Protein AF-B9A9U6-F1 (afdb_monomer_lite)

Organism: NCBI:txid595547

pLDDT: mean 89.82, std 9.53, range [47.28, 96.81]

InterPro domains:
  IPR022547 ATPase, RavA, C-terminal [PF12592] (69-123)
  IPR046898 ATPase RavA, LARA domain [PF20265] (1-62)
  IPR046932 ATPase RavA, LARA domain superfamily [G3DSA:2.40.128.430] (1-63)

Foldseek 3Di:
DDAPDWAADPVQVVCCVVPNDWGWTDGNNDDDTDTWDWDQDPVRFIWTADPVRDTDTDDDPDPDPPQPPPVVVVVLVVVLVVLVVVVVVCVVPVPDPPDDVVVNVVVVVVSVVVNVVSVVVNVD

Radius of gyration: 21.98 Å; chains: 1; bounding box: 51×30×55 Å

Sequence (124 aa):
MEVIHIAFERSALELWLTKGGEIRGKLNGIGFAQTLNMEVDSAQHLIVRDVSLQGSRLALPGTSQESMPAEIKQELEALDNEWHQQHSAFSEQQKCLFIHSDWLGRIEASLQDVGAQIRQAQQC

Structure (mmCIF, N/CA/C/O backbone):
data_AF-B9A9U6-F1
#
_entry.id   AF-B9A9U6-F1
#
loop_
_atom_site.group_PDB
_atom_site.id
_atom_site.type_symbol
_atom_site.label_atom_id
_atom_site.label_alt_id
_atom_site.label_comp_id
_atom_site.label_asym_id
_atom_site.label_entity_id
_atom_site.label_seq_id
_atom_site.pdbx_PDB_ins_code
_atom_site.Cartn_x
_atom_site.Cartn_y
_atom_site.Cartn_z
_atom_site.occupancy
_atom_site.B_iso_or_equiv
_atom_site.auth_seq_id
_atom_site.auth_comp_id
_atom_site.auth_asym_id
_atom_site.auth_atom_id
_atom_site.pdbx_PDB_model_num
ATOM 1 N N . MET A 1 1 ? 10.047 13.757 -3.797 1.00 82.50 1 MET A N 1
ATOM 2 C CA . MET A 1 1 ? 9.410 12.818 -2.853 1.00 82.50 1 MET A CA 1
ATOM 3 C C . MET A 1 1 ? 10.268 11.577 -2.826 1.00 82.50 1 MET A C 1
ATOM 5 O O . MET A 1 1 ? 10.586 11.080 -3.898 1.00 82.50 1 MET A O 1
ATOM 9 N N . GLU A 1 2 ? 10.677 11.134 -1.645 1.00 91.19 2 GLU A N 1
ATOM 10 C CA . GLU A 1 2 ? 11.407 9.877 -1.493 1.00 91.19 2 GLU A CA 1
ATOM 11 C C . GLU A 1 2 ? 10.433 8.696 -1.598 1.00 91.19 2 GLU A C 1
ATOM 13 O O . GLU A 1 2 ? 9.305 8.758 -1.094 1.00 91.19 2 GLU A O 1
ATOM 18 N N . VAL A 1 3 ? 10.836 7.651 -2.320 1.00 93.06 3 VAL A N 1
ATOM 19 C CA . VAL A 1 3 ? 10.006 6.472 -2.589 1.00 93.06 3 VAL A CA 1
ATOM 20 C C . VAL A 1 3 ? 10.742 5.245 -2.083 1.00 93.06 3 VAL A C 1
ATOM 22 O O . VAL A 1 3 ? 11.816 4.928 -2.584 1.00 93.06 3 VAL A O 1
ATOM 25 N N . ILE A 1 4 ? 10.149 4.557 -1.110 1.00 94.00 4 ILE A N 1
ATOM 26 C CA . ILE A 1 4 ? 10.742 3.374 -0.466 1.00 94.00 4 ILE A CA 1
ATOM 27 C C . ILE A 1 4 ? 10.199 2.062 -1.040 1.00 94.00 4 ILE A C 1
ATOM 29 O O . ILE A 1 4 ? 10.856 1.030 -0.964 1.00 94.00 4 ILE A O 1
ATOM 33 N N . HIS A 1 5 ? 9.005 2.091 -1.636 1.00 94.12 5 HIS A N 1
ATOM 34 C CA . HIS A 1 5 ? 8.439 0.953 -2.352 1.00 94.12 5 HIS A CA 1
ATOM 35 C C . HIS A 1 5 ? 7.510 1.426 -3.472 1.00 94.12 5 HIS A C 1
ATOM 37 O O . HIS A 1 5 ? 6.982 2.540 -3.449 1.00 94.12 5 HIS A O 1
ATOM 43 N N . ILE A 1 6 ? 7.293 0.565 -4.463 1.00 95.56 6 ILE A N 1
ATOM 44 C CA . ILE A 1 6 ? 6.398 0.829 -5.590 1.00 95.56 6 ILE A CA 1
ATOM 45 C C . ILE A 1 6 ? 5.434 -0.345 -5.707 1.00 95.56 6 ILE A C 1
ATOM 47 O O . ILE A 1 6 ? 5.860 -1.496 -5.779 1.00 95.56 6 ILE A O 1
ATOM 51 N N . ALA A 1 7 ? 4.137 -0.051 -5.737 1.00 95.50 7 ALA A N 1
ATOM 52 C CA . ALA A 1 7 ? 3.110 -1.059 -5.950 1.00 95.50 7 ALA A CA 1
ATOM 53 C C . ALA A 1 7 ? 2.737 -1.130 -7.435 1.00 95.50 7 ALA A C 1
ATOM 55 O O . ALA A 1 7 ? 2.372 -0.120 -8.048 1.00 95.50 7 ALA A O 1
ATOM 56 N N . PHE A 1 8 ? 2.799 -2.336 -7.992 1.00 95.19 8 PHE A N 1
ATOM 57 C CA . PHE A 1 8 ? 2.446 -2.626 -9.378 1.00 95.19 8 PHE A CA 1
ATOM 58 C C . PHE A 1 8 ? 1.169 -3.453 -9.450 1.00 95.19 8 PHE A C 1
ATOM 60 O O . PHE A 1 8 ? 0.949 -4.356 -8.643 1.00 95.19 8 PHE A O 1
ATOM 67 N N . GLU A 1 9 ? 0.348 -3.180 -10.460 1.00 94.88 9 GLU A N 1
ATOM 68 C CA . GLU A 1 9 ? -0.698 -4.116 -10.850 1.00 94.88 9 GLU A CA 1
ATOM 69 C C . GLU A 1 9 ? -0.052 -5.291 -11.592 1.00 94.88 9 GLU A C 1
ATOM 71 O O . GLU A 1 9 ? 0.679 -5.098 -12.568 1.00 94.88 9 GLU A O 1
ATOM 76 N N . ARG A 1 10 ? -0.316 -6.517 -11.131 1.00 94.62 10 ARG A N 1
ATOM 77 C CA . ARG A 1 10 ? 0.305 -7.729 -11.681 1.00 94.62 10 ARG A CA 1
ATOM 78 C C . ARG A 1 10 ? 0.063 -7.888 -13.186 1.00 94.62 10 ARG A C 1
ATOM 80 O O . ARG A 1 10 ? 1.002 -8.172 -13.919 1.00 94.62 10 ARG A O 1
ATOM 87 N N . SER A 1 11 ? -1.169 -7.663 -13.639 1.00 95.19 11 SER A N 1
ATOM 88 C CA . SER A 1 11 ? -1.571 -7.746 -15.052 1.00 95.19 11 SER A CA 1
ATOM 89 C C . SER A 1 11 ? -0.776 -6.772 -15.939 1.00 95.19 11 SER A C 1
ATOM 91 O O . SER A 1 11 ? -0.315 -7.141 -17.018 1.00 95.19 11 SER A O 1
ATOM 93 N N . ALA A 1 12 ? -0.569 -5.539 -15.466 1.00 94.69 12 ALA A N 1
ATOM 94 C CA . ALA A 1 12 ? 0.187 -4.511 -16.168 1.00 94.69 12 ALA A CA 1
ATOM 95 C C . ALA A 1 12 ? 1.683 -4.853 -16.232 1.00 94.69 12 ALA A C 1
ATOM 97 O O . ALA A 1 12 ? 2.305 -4.678 -17.279 1.00 94.69 12 ALA A O 1
ATOM 98 N N . LEU A 1 13 ? 2.249 -5.384 -15.141 1.00 95.94 13 LEU A N 1
ATOM 99 C CA . LEU A 1 13 ? 3.643 -5.829 -15.106 1.00 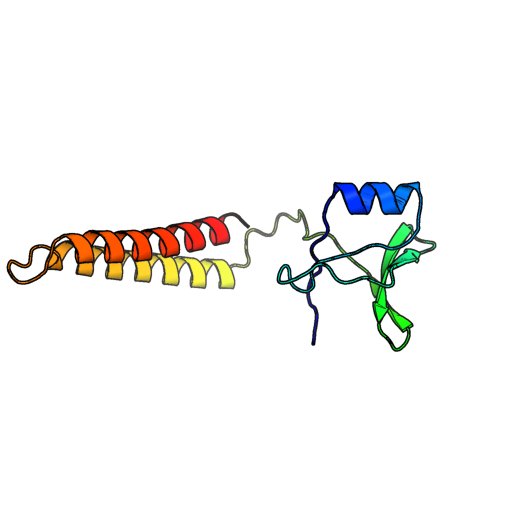95.94 13 LEU A CA 1
ATOM 100 C C . LEU A 1 13 ? 3.883 -7.016 -16.052 1.00 95.94 13 LEU A C 1
ATOM 102 O O . LEU A 1 13 ? 4.860 -7.013 -16.795 1.00 95.94 13 LEU A O 1
ATOM 106 N N . GLU A 1 14 ? 2.984 -8.002 -16.077 1.00 96.00 14 GLU A N 1
ATOM 107 C CA . GLU A 1 14 ? 3.055 -9.146 -17.002 1.00 96.00 14 GLU A CA 1
ATOM 108 C C . GLU A 1 14 ? 2.988 -8.697 -18.472 1.00 96.00 14 GLU A C 1
ATOM 110 O O . GLU A 1 14 ? 3.767 -9.154 -19.316 1.00 96.00 14 GLU A O 1
ATOM 115 N N . LEU A 1 15 ? 2.092 -7.759 -18.790 1.00 95.81 15 LEU A N 1
ATOM 116 C CA . LEU A 1 15 ? 1.983 -7.199 -20.135 1.00 95.81 15 LEU A CA 1
ATOM 117 C C . LEU A 1 15 ? 3.252 -6.438 -20.541 1.00 95.81 15 LEU A C 1
ATOM 119 O O . LEU A 1 15 ? 3.729 -6.594 -21.664 1.00 95.81 15 LEU A O 1
ATOM 123 N N . TRP A 1 16 ? 3.811 -5.644 -19.629 1.00 96.81 16 TRP A N 1
ATOM 124 C CA . TRP A 1 16 ? 5.036 -4.891 -19.877 1.00 96.81 16 TRP A CA 1
ATOM 125 C C . TRP A 1 16 ? 6.249 -5.809 -20.068 1.00 96.81 16 TRP A C 1
ATOM 127 O O . TRP A 1 16 ? 7.019 -5.615 -21.003 1.00 96.81 16 TRP A O 1
ATOM 137 N N . LEU A 1 17 ? 6.382 -6.869 -19.265 1.00 95.38 17 LEU A N 1
ATOM 138 C CA . LEU A 1 17 ? 7.455 -7.857 -19.420 1.00 95.38 17 LEU A CA 1
ATOM 139 C C . LEU A 1 17 ? 7.391 -8.607 -20.760 1.00 95.38 17 LEU A C 1
ATOM 141 O O . LEU A 1 17 ? 8.422 -9.019 -21.283 1.00 95.38 17 LEU A O 1
ATOM 145 N N . THR A 1 18 ? 6.191 -8.798 -21.315 1.00 95.25 18 THR A N 1
ATOM 146 C CA . THR A 1 18 ? 5.994 -9.556 -22.562 1.00 95.25 18 THR A CA 1
ATOM 147 C C . THR A 1 18 ? 6.043 -8.693 -23.819 1.00 95.25 18 THR A C 1
ATOM 149 O O . THR A 1 18 ? 6.559 -9.143 -24.841 1.00 95.25 18 THR A O 1
ATOM 152 N N . LYS A 1 19 ? 5.493 -7.475 -23.775 1.00 95.06 19 LYS A N 1
ATOM 153 C CA . LYS A 1 19 ? 5.354 -6.595 -24.949 1.00 95.06 19 LYS A CA 1
ATOM 154 C C . LYS A 1 19 ? 6.210 -5.329 -24.890 1.00 95.06 19 LYS A C 1
ATOM 156 O O . LYS A 1 19 ? 6.327 -4.648 -25.906 1.00 95.06 19 LYS A O 1
ATOM 161 N N . GLY A 1 20 ? 6.801 -5.010 -23.741 1.00 92.31 20 GLY A N 1
ATOM 162 C CA . GLY A 1 20 ? 7.484 -3.741 -23.500 1.00 92.31 20 GLY A CA 1
ATOM 163 C C . GLY A 1 20 ? 6.520 -2.551 -23.436 1.00 92.31 20 GLY A C 1
ATOM 164 O O . GLY A 1 20 ? 5.326 -2.704 -23.172 1.00 92.31 20 GLY A O 1
ATOM 165 N N . GLY A 1 21 ? 7.048 -1.352 -23.695 1.00 93.06 21 GLY A N 1
ATOM 166 C CA . GLY A 1 21 ? 6.298 -0.094 -23.664 1.00 93.06 21 GLY A CA 1
ATOM 167 C C . GLY A 1 21 ? 6.415 0.641 -22.327 1.00 93.06 21 GLY A C 1
ATOM 168 O O . GLY A 1 21 ? 7.424 0.529 -21.631 1.00 93.06 21 GLY A O 1
ATOM 169 N N . GLU A 1 22 ? 5.385 1.411 -21.980 1.00 94.12 22 GLU A N 1
ATOM 170 C CA . GLU A 1 22 ? 5.331 2.166 -20.726 1.00 94.12 22 GLU A CA 1
ATOM 171 C C . GLU A 1 22 ? 4.719 1.332 -19.598 1.00 94.12 22 GLU A C 1
ATOM 173 O O . GLU A 1 22 ? 3.686 0.685 -19.774 1.00 94.12 22 GLU A O 1
ATOM 178 N N . ILE A 1 23 ? 5.325 1.404 -18.413 1.00 96.19 23 ILE A N 1
ATOM 179 C CA . ILE A 1 23 ? 4.782 0.825 -17.184 1.00 96.19 23 ILE A CA 1
ATOM 180 C C . ILE A 1 23 ? 4.409 1.929 -16.203 1.00 96.19 23 ILE A C 1
ATOM 182 O O . ILE A 1 23 ? 5.070 2.967 -16.112 1.00 96.19 23 ILE A O 1
ATOM 186 N N . ARG A 1 24 ? 3.329 1.696 -15.456 1.00 96.25 24 ARG A N 1
ATOM 187 C CA . ARG A 1 24 ? 2.857 2.603 -14.413 1.00 96.25 24 ARG A CA 1
ATOM 188 C C . ARG A 1 24 ? 2.823 1.888 -13.071 1.00 96.25 24 ARG A C 1
ATOM 190 O O . ARG A 1 24 ? 2.427 0.728 -12.998 1.00 96.25 24 ARG A O 1
ATOM 197 N N . GLY A 1 25 ? 3.199 2.597 -12.015 1.00 95.38 25 GLY A N 1
ATOM 198 C CA . GLY A 1 25 ? 3.183 2.088 -10.645 1.00 95.38 25 GLY A CA 1
ATOM 199 C C . GLY A 1 25 ? 2.760 3.161 -9.649 1.00 95.38 25 GLY A C 1
ATOM 200 O O . GLY A 1 25 ? 2.893 4.360 -9.908 1.00 95.38 25 GLY A O 1
ATOM 201 N N . LYS A 1 26 ? 2.213 2.737 -8.509 1.00 96.38 26 LYS A N 1
ATOM 202 C CA . LYS A 1 26 ? 1.878 3.640 -7.401 1.00 96.38 26 LYS A CA 1
ATOM 203 C C . LYS A 1 26 ? 3.098 3.808 -6.507 1.00 96.38 26 LYS A C 1
ATOM 205 O O . LYS A 1 26 ? 3.613 2.829 -5.966 1.00 96.38 26 LYS A O 1
ATOM 210 N N . LEU A 1 27 ? 3.546 5.047 -6.345 1.00 94.69 27 LEU A N 1
ATOM 211 C CA . LEU A 1 27 ? 4.667 5.378 -5.470 1.00 94.69 27 LEU A CA 1
ATOM 212 C C . LEU A 1 27 ? 4.219 5.266 -4.006 1.00 94.69 27 LEU A C 1
ATOM 214 O O . LEU A 1 27 ? 3.185 5.823 -3.641 1.00 94.69 27 LEU A O 1
ATOM 218 N N . ASN A 1 28 ? 4.974 4.539 -3.179 1.00 93.06 28 ASN A N 1
ATOM 219 C CA . ASN A 1 28 ? 4.633 4.236 -1.782 1.00 93.06 28 ASN A CA 1
ATOM 220 C C . ASN A 1 28 ? 3.221 3.632 -1.605 1.00 93.06 28 ASN A C 1
ATOM 222 O O . ASN A 1 28 ? 2.563 3.864 -0.595 1.00 93.06 28 ASN A O 1
ATOM 226 N N . GLY A 1 29 ? 2.719 2.917 -2.620 1.00 89.88 29 GLY A N 1
ATOM 227 C CA . GLY A 1 29 ? 1.418 2.238 -2.576 1.00 89.88 29 GLY A CA 1
ATOM 228 C C . GLY A 1 29 ? 0.188 3.151 -2.661 1.00 89.88 29 GLY A C 1
ATOM 229 O O . GLY A 1 29 ? -0.934 2.651 -2.755 1.00 89.88 29 GLY A O 1
ATOM 230 N N . ILE A 1 30 ? 0.369 4.474 -2.699 1.00 88.69 30 ILE A N 1
ATOM 231 C CA . ILE A 1 30 ? -0.712 5.465 -2.619 1.00 88.69 30 ILE A CA 1
ATOM 232 C C . ILE A 1 30 ? -0.833 6.314 -3.893 1.00 88.69 30 ILE A C 1
ATOM 234 O O . ILE A 1 30 ? 0.075 6.387 -4.721 1.00 88.69 30 ILE A O 1
ATOM 238 N N . GLY A 1 31 ? -1.983 6.975 -4.053 1.00 91.50 31 GLY A N 1
ATOM 239 C CA . GLY A 1 31 ? -2.244 7.904 -5.156 1.00 91.50 31 GLY A CA 1
ATOM 240 C C . GLY A 1 31 ? -2.445 7.246 -6.529 1.00 91.50 31 GLY A C 1
ATOM 241 O O . GLY A 1 31 ? -2.771 6.060 -6.649 1.00 91.50 31 GLY A O 1
ATOM 242 N N . PHE A 1 32 ? -2.297 8.059 -7.581 1.00 93.06 32 PHE A N 1
ATOM 243 C CA . PHE A 1 32 ? -2.423 7.622 -8.973 1.00 93.06 32 PHE A CA 1
ATOM 244 C C . PHE A 1 32 ? -1.158 6.911 -9.459 1.00 93.06 32 PHE A C 1
ATOM 246 O O . PHE A 1 32 ? -0.044 7.275 -9.086 1.00 93.06 32 PHE A O 1
ATOM 253 N N . ALA A 1 33 ? -1.335 5.928 -10.346 1.00 94.50 33 ALA A N 1
ATOM 254 C CA . ALA A 1 33 ? -0.218 5.237 -10.975 1.00 94.50 33 ALA A CA 1
ATOM 255 C C . ALA A 1 33 ? 0.540 6.189 -11.920 1.00 94.50 33 ALA A C 1
ATOM 257 O O . ALA A 1 33 ? -0.014 6.698 -12.905 1.00 94.50 33 ALA A O 1
ATOM 258 N N . GLN A 1 34 ? 1.811 6.422 -11.615 1.00 94.19 34 GLN A N 1
ATOM 259 C CA . GLN A 1 34 ? 2.703 7.290 -12.380 1.00 94.19 34 GLN A CA 1
ATOM 260 C C . GLN A 1 34 ? 3.524 6.453 -13.354 1.00 94.19 34 GLN A C 1
ATOM 262 O O . GLN A 1 34 ? 3.815 5.295 -13.063 1.00 94.19 34 GLN A O 1
ATOM 267 N N . THR A 1 35 ? 3.867 7.019 -14.510 1.00 95.88 35 THR A N 1
ATOM 268 C CA . THR A 1 35 ? 4.760 6.367 -15.475 1.00 95.88 35 THR A CA 1
ATOM 269 C C . THR A 1 35 ? 6.162 6.270 -14.885 1.00 95.88 35 THR A C 1
ATOM 271 O O . THR A 1 35 ? 6.666 7.244 -14.326 1.00 95.88 35 THR A O 1
ATOM 274 N N . LEU A 1 36 ? 6.779 5.095 -14.993 1.00 95.50 36 LEU A N 1
ATOM 275 C CA . LEU A 1 36 ? 8.091 4.810 -14.422 1.00 95.50 36 LEU A CA 1
ATOM 276 C C . LEU A 1 36 ? 9.088 4.495 -15.530 1.00 95.50 36 LEU A C 1
ATOM 278 O O . LEU A 1 36 ? 8.777 3.763 -16.469 1.00 95.50 36 LEU A O 1
ATOM 282 N N . ASN A 1 37 ? 10.301 5.025 -15.392 1.00 95.81 37 ASN A N 1
ATOM 283 C CA . ASN A 1 37 ? 11.416 4.629 -16.235 1.00 95.81 37 ASN A CA 1
ATOM 284 C C . ASN A 1 37 ? 11.981 3.314 -15.692 1.00 95.81 37 ASN A C 1
ATOM 286 O O . ASN A 1 37 ? 12.650 3.309 -14.657 1.00 95.81 37 ASN A O 1
ATOM 290 N N . MET A 1 38 ? 11.638 2.211 -16.354 1.00 95.38 38 MET A N 1
ATOM 291 C CA . MET A 1 38 ? 12.006 0.863 -15.940 1.00 95.38 38 MET A CA 1
ATOM 292 C C . MET A 1 38 ? 12.666 0.088 -17.065 1.00 95.38 38 MET A C 1
ATOM 294 O O . MET A 1 38 ? 12.295 0.221 -18.229 1.00 95.38 38 MET A O 1
ATOM 298 N N . GLU A 1 39 ? 13.598 -0.777 -16.689 1.00 94.75 39 GLU A N 1
ATOM 299 C CA . GLU A 1 39 ? 14.260 -1.705 -17.598 1.00 94.75 39 GLU A CA 1
ATOM 300 C C . GLU A 1 39 ? 14.587 -3.027 -16.900 1.00 94.75 39 GLU A C 1
ATOM 302 O O . GLU A 1 39 ? 14.598 -3.119 -15.669 1.00 94.75 39 GLU A O 1
ATOM 307 N N . VAL A 1 40 ? 14.847 -4.053 -17.710 1.00 95.00 40 VAL A N 1
ATOM 308 C CA . VAL A 1 40 ? 15.387 -5.335 -17.256 1.00 95.00 40 VAL A CA 1
ATOM 309 C C . VAL A 1 40 ? 16.891 -5.316 -17.519 1.00 95.00 40 VAL A C 1
ATOM 311 O O . VAL A 1 40 ? 17.306 -5.159 -18.668 1.00 95.00 40 VAL A O 1
ATOM 314 N N . ASP A 1 41 ? 17.707 -5.441 -16.471 1.00 94.31 41 ASP A N 1
ATOM 315 C CA . ASP A 1 41 ? 19.165 -5.474 -16.613 1.00 94.31 41 ASP A CA 1
ATOM 316 C C . ASP A 1 41 ? 19.664 -6.805 -17.215 1.00 94.31 41 ASP A C 1
ATOM 318 O O . ASP A 1 41 ? 18.923 -7.780 -17.376 1.00 94.31 41 ASP A O 1
ATOM 322 N N . SER A 1 42 ? 20.958 -6.869 -17.543 1.00 93.94 42 SER A N 1
ATOM 323 C CA . SER A 1 42 ? 21.593 -8.079 -18.088 1.00 93.94 42 SER A CA 1
ATOM 324 C C . SER A 1 42 ? 21.601 -9.269 -17.122 1.00 93.94 42 SER A C 1
ATOM 326 O O . SER A 1 42 ? 21.806 -10.402 -17.554 1.00 93.94 42 SER A O 1
ATOM 328 N N . ALA A 1 43 ? 21.366 -9.027 -15.833 1.00 94.94 43 ALA A N 1
ATOM 329 C CA . ALA A 1 43 ? 21.268 -10.036 -14.791 1.00 94.94 43 ALA A CA 1
ATOM 330 C C . ALA A 1 43 ? 19.805 -10.393 -14.447 1.00 94.94 43 ALA A C 1
ATOM 332 O O . ALA A 1 43 ? 19.565 -11.080 -13.459 1.00 94.94 43 ALA A O 1
ATOM 333 N N . GLN A 1 44 ? 18.844 -9.987 -15.289 1.00 93.81 44 GLN A N 1
ATOM 334 C CA . GLN A 1 44 ? 17.407 -10.257 -15.155 1.00 93.81 44 GLN A CA 1
ATOM 335 C C . GLN A 1 44 ? 16.740 -9.607 -13.931 1.00 93.81 44 GLN A C 1
ATOM 337 O O . GLN A 1 44 ? 15.771 -10.135 -13.383 1.00 93.81 44 GLN A O 1
ATOM 342 N N . HIS A 1 45 ? 17.216 -8.438 -13.511 1.00 94.94 45 HIS A N 1
ATOM 343 C CA . HIS A 1 45 ? 16.591 -7.636 -12.463 1.00 94.94 45 HIS A CA 1
ATOM 344 C C . HIS A 1 45 ? 15.824 -6.449 -13.033 1.00 94.94 45 HIS A C 1
ATOM 346 O O . HIS A 1 45 ? 16.200 -5.870 -14.049 1.00 94.94 45 HIS A O 1
ATOM 352 N N . LEU A 1 46 ? 14.773 -6.045 -12.322 1.00 95.94 46 LEU A N 1
ATOM 353 C CA . LEU A 1 46 ? 14.052 -4.812 -12.611 1.00 95.94 46 LEU A CA 1
ATOM 354 C C . LEU A 1 46 ? 14.794 -3.624 -12.000 1.00 95.94 46 LEU A C 1
ATOM 356 O O . LEU A 1 46 ? 15.016 -3.592 -10.787 1.00 95.94 46 LEU A O 1
ATOM 360 N N . ILE A 1 47 ? 15.139 -2.644 -12.832 1.00 96.75 47 ILE A N 1
ATOM 361 C CA . ILE A 1 47 ? 15.776 -1.391 -12.421 1.00 96.75 47 ILE A CA 1
ATOM 362 C C . ILE A 1 47 ? 14.813 -0.236 -12.686 1.00 96.75 47 ILE A C 1
ATOM 364 O O . ILE A 1 47 ? 14.272 -0.123 -13.782 1.00 96.75 47 ILE A O 1
ATOM 368 N N . VAL A 1 48 ? 14.618 0.633 -11.694 1.00 96.19 48 VAL A N 1
ATOM 369 C CA . VAL A 1 48 ? 13.903 1.911 -11.840 1.00 96.19 48 VAL A CA 1
ATOM 370 C C . VAL A 1 48 ? 14.925 3.037 -11.904 1.00 96.19 48 VAL A C 1
ATOM 372 O O . VAL A 1 48 ? 15.858 3.056 -11.102 1.00 96.19 48 VAL A O 1
ATOM 375 N N . ARG A 1 49 ? 14.751 3.982 -12.829 1.00 95.88 49 ARG A N 1
ATOM 376 C CA . ARG A 1 49 ? 15.624 5.153 -12.982 1.00 95.88 49 ARG A CA 1
ATOM 377 C C . ARG A 1 49 ? 14.906 6.446 -12.620 1.00 95.88 49 ARG A C 1
ATOM 379 O O . ARG A 1 49 ? 13.750 6.648 -12.989 1.00 95.88 49 ARG A O 1
ATOM 386 N N . ASP A 1 50 ? 15.610 7.331 -11.925 1.00 94.19 50 ASP A N 1
ATOM 387 C CA . ASP A 1 50 ? 15.132 8.682 -11.637 1.00 94.19 50 ASP A CA 1
ATOM 388 C C . ASP A 1 50 ? 15.427 9.669 -12.789 1.00 94.19 50 ASP A C 1
ATOM 390 O O . ASP A 1 50 ? 15.934 9.301 -13.853 1.00 94.19 50 ASP A O 1
ATOM 394 N N . VAL A 1 51 ? 15.117 10.952 -12.573 1.00 93.75 51 VAL A N 1
ATOM 395 C CA . VAL A 1 51 ? 15.380 12.037 -13.540 1.00 93.75 51 VAL A CA 1
ATOM 396 C C . VAL A 1 51 ? 16.871 12.261 -13.824 1.00 93.75 51 VAL A C 1
ATOM 398 O O . VAL A 1 51 ? 17.213 12.852 -14.845 1.00 93.75 51 VAL A O 1
ATOM 401 N N . SER A 1 52 ? 17.751 11.774 -12.948 1.00 94.88 52 SER A N 1
ATOM 402 C CA . SER A 1 52 ? 19.210 11.821 -13.084 1.00 94.88 52 SER A CA 1
ATOM 403 C C . SER A 1 52 ? 19.778 10.518 -13.663 1.00 94.88 52 SER A C 1
ATOM 405 O O . SER A 1 52 ? 20.996 10.336 -13.686 1.00 94.88 52 SER A O 1
ATOM 407 N N . LEU A 1 53 ? 18.908 9.605 -14.117 1.00 92.81 53 LEU A N 1
ATOM 408 C CA . LEU A 1 53 ? 19.226 8.261 -14.604 1.00 92.81 53 LEU A CA 1
ATOM 409 C C . LEU A 1 53 ? 19.885 7.342 -13.561 1.00 92.81 53 LEU A C 1
ATOM 411 O O . LEU A 1 53 ? 20.446 6.308 -13.936 1.00 92.81 53 LEU A O 1
ATOM 415 N N . GLN A 1 54 ? 19.791 7.664 -12.269 1.00 94.19 54 GLN A N 1
ATOM 416 C CA . GLN A 1 54 ? 20.274 6.798 -11.195 1.00 94.19 54 GLN A CA 1
ATOM 417 C C . GLN A 1 54 ? 19.376 5.567 -11.093 1.00 94.19 54 GLN A C 1
ATOM 419 O O . GLN A 1 54 ? 18.170 5.684 -10.883 1.00 94.19 54 GLN A O 1
ATOM 424 N N . GLY A 1 55 ? 19.966 4.387 -11.291 1.00 94.12 55 GLY A N 1
ATOM 425 C CA . GLY A 1 55 ? 19.256 3.111 -11.275 1.00 94.12 55 GLY A CA 1
ATOM 426 C C . GLY A 1 55 ? 19.165 2.518 -9.873 1.00 94.12 55 GLY A C 1
ATOM 427 O O . GLY A 1 55 ? 20.179 2.364 -9.199 1.00 94.12 55 GLY A O 1
ATOM 428 N N . SER A 1 56 ? 17.961 2.132 -9.466 1.00 95.62 56 SER A N 1
ATOM 429 C CA . SER A 1 56 ? 17.692 1.381 -8.238 1.00 95.62 56 SER A CA 1
ATOM 430 C C . SER A 1 56 ? 17.097 0.019 -8.572 1.00 95.62 56 SER A C 1
ATOM 432 O O . SER A 1 56 ? 16.130 -0.074 -9.329 1.00 95.62 56 SER A O 1
ATOM 434 N N . ARG A 1 57 ? 17.668 -1.046 -8.004 1.00 95.69 57 ARG A N 1
ATOM 435 C CA . ARG A 1 57 ? 17.195 -2.418 -8.208 1.00 95.69 57 ARG A CA 1
ATOM 436 C C . ARG A 1 57 ? 15.980 -2.708 -7.334 1.00 95.69 57 ARG A C 1
ATOM 438 O O . ARG A 1 57 ? 16.023 -2.493 -6.127 1.00 95.69 57 ARG A O 1
ATOM 445 N N . LEU A 1 58 ? 14.928 -3.254 -7.938 1.00 95.19 58 LEU A N 1
ATOM 446 C CA . LEU A 1 58 ? 13.752 -3.718 -7.212 1.00 95.19 58 LEU A CA 1
ATOM 447 C C . LEU A 1 58 ? 13.985 -5.105 -6.610 1.00 95.19 58 LEU A C 1
ATOM 449 O O . LEU A 1 58 ? 14.611 -5.981 -7.213 1.00 95.19 58 LEU A O 1
ATOM 453 N N . ALA A 1 59 ? 13.415 -5.304 -5.429 1.00 92.19 59 ALA A N 1
ATOM 454 C CA . ALA A 1 59 ? 13.295 -6.591 -4.770 1.00 92.19 59 ALA A CA 1
ATOM 455 C C . ALA A 1 59 ? 11.828 -6.813 -4.395 1.00 92.19 59 ALA A C 1
ATOM 457 O O . ALA A 1 59 ? 11.091 -5.858 -4.137 1.00 92.19 59 ALA A O 1
ATOM 458 N N . LEU A 1 60 ? 11.402 -8.074 -4.374 1.00 89.69 60 LEU A N 1
ATOM 459 C CA . LEU A 1 60 ? 10.141 -8.425 -3.735 1.00 89.69 60 LEU A CA 1
ATOM 460 C C . LEU A 1 60 ? 10.312 -8.301 -2.216 1.00 89.69 60 LEU A C 1
ATOM 462 O O . LEU A 1 60 ? 11.420 -8.549 -1.725 1.00 89.69 60 LEU A O 1
ATOM 466 N N . PRO A 1 61 ? 9.250 -7.948 -1.469 1.00 83.00 61 PRO A N 1
ATOM 467 C CA . PRO A 1 61 ? 9.271 -8.125 -0.023 1.00 83.00 61 PRO A CA 1
ATOM 468 C C . PRO A 1 61 ? 9.655 -9.583 0.256 1.00 83.00 61 PRO A C 1
ATOM 470 O O . PRO A 1 61 ? 9.104 -10.504 -0.353 1.00 83.00 61 PRO A O 1
ATOM 473 N N . GLY A 1 62 ? 10.696 -9.781 1.064 1.00 73.44 62 GLY A N 1
ATOM 474 C CA . GLY A 1 62 ? 11.291 -11.099 1.242 1.00 73.44 62 GLY A CA 1
ATOM 475 C C . GLY A 1 62 ? 10.272 -12.094 1.794 1.00 73.44 62 GLY A C 1
ATOM 476 O O . GLY A 1 62 ? 9.610 -11.818 2.783 1.00 73.44 62 GLY A O 1
ATOM 477 N N . THR A 1 63 ? 10.203 -13.288 1.207 1.00 55.91 63 THR A N 1
ATOM 478 C CA . THR A 1 63 ? 9.557 -14.475 1.804 1.00 55.91 63 THR A CA 1
ATOM 479 C C . THR A 1 63 ? 10.403 -15.102 2.924 1.00 55.91 63 THR A C 1
ATOM 481 O O . THR A 1 63 ? 10.217 -16.266 3.274 1.00 55.91 63 THR A O 1
ATOM 484 N N . SER A 1 64 ? 11.399 -14.381 3.439 1.00 47.28 64 SER A N 1
ATOM 485 C CA . SER A 1 64 ? 12.348 -14.898 4.419 1.00 47.28 64 SER A CA 1
ATOM 486 C C . SER A 1 64 ? 11.656 -15.075 5.767 1.00 47.28 64 SER A C 1
ATOM 488 O O . SER A 1 64 ? 10.983 -14.173 6.244 1.00 47.28 64 SER A O 1
ATOM 490 N N . GLN A 1 65 ? 11.863 -16.242 6.374 1.00 47.78 65 GLN A N 1
ATOM 491 C CA . GLN A 1 65 ? 11.379 -16.710 7.680 1.00 47.78 65 GLN A CA 1
ATOM 492 C C . GLN A 1 65 ? 11.816 -15.857 8.892 1.00 47.78 65 GLN A C 1
ATOM 494 O O . GLN A 1 65 ? 11.893 -16.371 10.007 1.00 47.78 65 GLN A O 1
ATOM 499 N N . GLU A 1 66 ? 12.118 -14.574 8.717 1.00 51.09 66 GLU A N 1
ATOM 500 C CA . GLU A 1 66 ? 12.136 -13.639 9.830 1.00 51.09 66 GLU A CA 1
ATOM 501 C C . GLU A 1 66 ? 10.684 -13.254 10.081 1.00 51.09 66 GLU A C 1
ATOM 503 O O . GLU A 1 66 ? 10.110 -12.401 9.410 1.00 51.09 66 GLU A O 1
ATOM 508 N N . SER A 1 67 ? 10.069 -13.952 11.038 1.00 59.59 67 SER A N 1
ATOM 509 C CA . SER A 1 67 ? 8.884 -13.451 11.727 1.00 59.59 67 SER A CA 1
ATOM 510 C C . SER A 1 67 ? 9.038 -11.945 11.941 1.00 59.59 67 SER A C 1
ATOM 512 O O . SER A 1 67 ? 10.119 -11.549 12.385 1.00 59.59 67 SER A O 1
ATOM 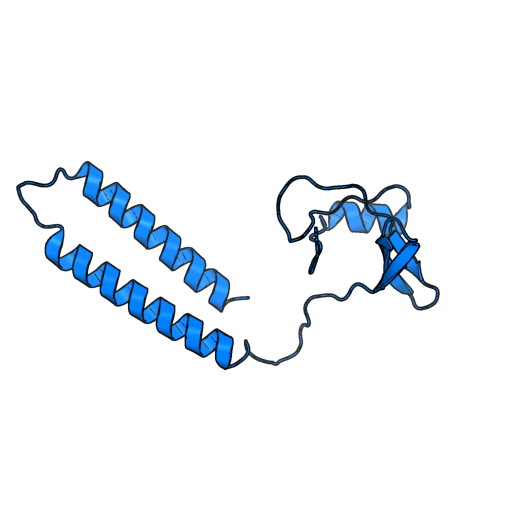514 N N . MET A 1 68 ? 7.995 -11.161 11.626 1.00 71.44 68 MET A N 1
ATOM 515 C CA . MET A 1 68 ? 7.892 -9.713 11.868 1.00 71.44 68 MET A CA 1
ATOM 516 C C . MET A 1 68 ? 8.876 -9.250 12.958 1.00 71.44 68 MET A C 1
ATOM 518 O O . MET A 1 68 ? 8.811 -9.807 14.064 1.00 71.44 68 MET A O 1
ATOM 522 N N . PRO A 1 69 ? 9.792 -8.297 12.669 1.00 84.38 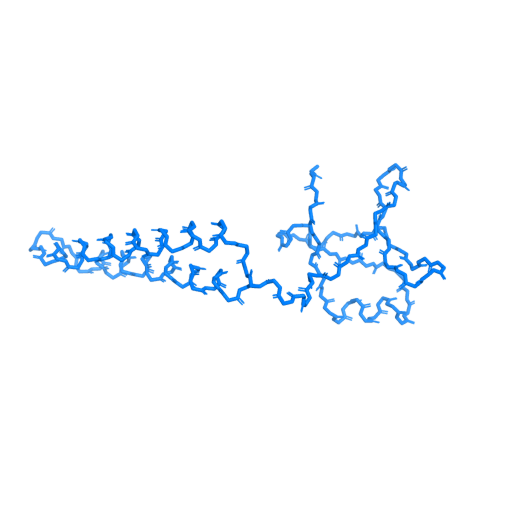69 PRO A N 1
ATOM 523 C CA . PRO A 1 69 ? 10.865 -7.926 13.585 1.00 84.38 69 PRO A CA 1
ATOM 524 C C . PRO A 1 69 ? 10.348 -7.737 15.008 1.00 84.38 69 PRO A C 1
ATOM 526 O O . PRO A 1 69 ? 9.286 -7.146 15.205 1.00 84.38 69 PRO A O 1
ATOM 529 N N . ALA A 1 70 ? 11.089 -8.242 15.997 1.00 83.75 70 ALA A N 1
ATOM 530 C CA . ALA A 1 70 ? 10.619 -8.292 17.383 1.00 83.75 70 ALA A CA 1
ATOM 531 C C . ALA A 1 70 ? 10.182 -6.915 17.917 1.00 83.75 70 ALA A C 1
ATOM 533 O O . ALA A 1 70 ? 9.211 -6.837 18.660 1.00 83.75 70 ALA A O 1
ATOM 534 N N . GLU A 1 71 ? 10.852 -5.846 17.481 1.00 89.12 71 GLU A N 1
ATOM 535 C CA . GLU A 1 71 ? 10.488 -4.459 17.785 1.00 89.12 71 GLU A CA 1
ATOM 536 C C . GLU A 1 71 ? 9.097 -4.094 17.245 1.00 89.12 71 GLU A C 1
ATOM 538 O O . GLU A 1 71 ? 8.237 -3.659 18.003 1.00 89.12 71 GLU A O 1
ATOM 543 N N . ILE A 1 72 ? 8.830 -4.360 15.961 1.00 87.31 72 ILE A N 1
ATOM 544 C CA . ILE A 1 72 ? 7.520 -4.102 15.344 1.00 87.31 72 ILE A CA 1
ATOM 545 C C . ILE A 1 72 ? 6.437 -4.945 16.013 1.00 87.31 72 ILE A C 1
ATOM 547 O O . ILE A 1 72 ? 5.348 -4.448 16.284 1.00 87.31 72 ILE A O 1
ATOM 551 N N . LYS A 1 73 ? 6.742 -6.207 16.331 1.00 87.31 73 LYS A N 1
ATOM 552 C CA . LYS A 1 73 ? 5.814 -7.083 17.047 1.00 87.31 73 LYS A CA 1
ATOM 553 C C . LYS A 1 73 ? 5.458 -6.529 18.426 1.00 87.31 73 LYS A C 1
ATOM 555 O O . LYS A 1 73 ? 4.282 -6.500 18.770 1.00 87.31 73 LYS A O 1
ATOM 560 N N . GLN A 1 74 ? 6.452 -6.086 19.191 1.00 89.62 74 GLN A N 1
ATOM 561 C CA . GLN A 1 74 ? 6.251 -5.534 20.527 1.00 89.62 74 GLN A CA 1
ATOM 562 C C . GLN A 1 74 ? 5.417 -4.249 20.490 1.00 89.62 74 GLN A C 1
ATOM 564 O O . GLN A 1 74 ? 4.477 -4.110 21.271 1.00 89.62 74 GLN A O 1
ATOM 569 N N . GLU A 1 75 ? 5.724 -3.332 19.573 1.00 91.56 75 GLU A N 1
ATOM 570 C CA . GLU A 1 75 ? 4.951 -2.098 19.390 1.00 91.56 75 GLU A CA 1
ATOM 571 C C . GLU A 1 75 ? 3.507 -2.398 18.960 1.00 91.56 75 GLU A C 1
ATOM 573 O O . GLU A 1 75 ? 2.559 -1.788 19.452 1.00 91.56 75 GLU A O 1
ATOM 578 N N . LEU A 1 76 ? 3.309 -3.396 18.096 1.00 90.44 76 LEU A N 1
ATOM 579 C CA . LEU A 1 76 ? 1.982 -3.788 17.627 1.00 90.44 76 LEU A CA 1
ATOM 580 C C . LEU A 1 76 ? 1.157 -4.492 18.715 1.00 90.44 76 LEU A C 1
ATOM 582 O O . LEU A 1 76 ? -0.054 -4.296 18.783 1.00 90.44 76 LEU A O 1
ATOM 586 N N . GLU A 1 77 ? 1.796 -5.269 19.592 1.00 91.00 77 GLU A N 1
ATOM 587 C CA . GLU A 1 77 ? 1.171 -5.837 20.795 1.00 91.00 77 GLU A CA 1
ATOM 588 C C . GLU A 1 77 ? 0.815 -4.748 21.818 1.00 91.00 77 GLU A C 1
ATOM 590 O O . GLU A 1 77 ? -0.254 -4.797 22.428 1.00 91.00 77 GLU A O 1
ATOM 595 N N . ALA A 1 78 ? 1.674 -3.743 22.008 1.00 93.88 78 ALA A N 1
ATOM 596 C CA . ALA A 1 78 ? 1.375 -2.601 22.871 1.00 93.88 78 ALA A CA 1
ATOM 597 C C . ALA A 1 78 ? 0.167 -1.807 22.345 1.00 93.88 78 ALA A C 1
ATOM 599 O O . ALA A 1 78 ? -0.748 -1.504 23.114 1.00 93.88 78 ALA A O 1
ATOM 600 N N . LEU A 1 79 ? 0.125 -1.556 21.034 1.00 93.88 79 LEU A N 1
ATOM 601 C CA . LEU A 1 79 ? -0.983 -0.874 20.368 1.00 93.88 79 LEU A CA 1
ATOM 602 C C . LEU A 1 79 ? -2.295 -1.671 20.447 1.00 93.88 79 LEU A C 1
ATOM 604 O O . LEU A 1 79 ? -3.353 -1.096 20.700 1.00 93.88 79 LEU A O 1
ATOM 608 N N . ASP A 1 80 ? -2.242 -2.992 20.267 1.00 93.12 80 ASP A N 1
ATOM 609 C CA . ASP A 1 80 ? -3.416 -3.862 20.403 1.00 93.12 80 ASP A CA 1
ATOM 610 C C . ASP A 1 80 ? -3.958 -3.858 21.842 1.00 93.12 80 ASP A C 1
ATOM 612 O O . ASP A 1 80 ? -5.168 -3.760 22.058 1.00 93.12 80 ASP A O 1
ATOM 616 N N . ASN A 1 81 ? -3.077 -3.877 22.846 1.00 94.62 81 ASN A N 1
ATOM 617 C CA . ASN A 1 81 ? -3.477 -3.752 24.249 1.00 94.62 81 ASN A CA 1
ATOM 618 C C . ASN A 1 81 ? -4.128 -2.392 24.548 1.00 94.62 81 ASN A C 1
ATOM 620 O O . ASN A 1 81 ? -5.141 -2.340 25.250 1.00 94.62 81 ASN A O 1
ATOM 624 N N . GLU A 1 82 ? -3.581 -1.296 24.014 1.00 95.31 82 GLU A N 1
ATOM 625 C CA . GLU A 1 82 ? -4.173 0.038 24.156 1.00 95.31 82 GLU A CA 1
ATOM 626 C C . GLU A 1 82 ? -5.562 0.098 23.510 1.00 95.31 82 GLU A C 1
ATOM 628 O O . GLU A 1 82 ? -6.512 0.585 24.127 1.00 95.31 82 GLU A O 1
ATOM 633 N N . TRP A 1 83 ? -5.719 -0.473 22.313 1.00 95.75 83 TRP A N 1
ATOM 634 C CA . TRP A 1 83 ? -7.016 -0.571 21.645 1.00 95.75 83 TRP A CA 1
ATOM 635 C C . TRP A 1 83 ? -8.049 -1.320 22.500 1.00 95.75 83 TRP A C 1
ATOM 637 O O . TRP A 1 83 ? -9.161 -0.820 22.688 1.00 95.75 83 TRP A O 1
ATOM 647 N N . HIS A 1 84 ? -7.682 -2.463 23.092 1.00 94.06 84 HIS A N 1
ATOM 648 C CA . HIS A 1 84 ? -8.569 -3.215 23.988 1.00 94.06 84 HIS A CA 1
ATOM 649 C C . HIS A 1 84 ? -8.964 -2.406 25.233 1.00 94.06 84 HIS A C 1
ATOM 651 O O . HIS A 1 84 ? -10.126 -2.435 25.643 1.00 94.06 84 HIS A O 1
ATOM 657 N N . GLN A 1 85 ? -8.030 -1.657 25.828 1.00 94.88 85 GLN A N 1
ATOM 658 C CA . GLN A 1 85 ? -8.323 -0.791 26.976 1.00 94.88 85 GLN A CA 1
ATOM 659 C C . GLN A 1 85 ? -9.308 0.326 26.608 1.00 94.88 85 GLN A C 1
ATOM 661 O O . GLN A 1 85 ? -10.277 0.550 27.337 1.00 94.88 85 GLN A O 1
ATOM 666 N N . GLN A 1 86 ? -9.105 0.988 25.464 1.00 93.38 86 GLN A N 1
ATOM 667 C CA . GLN A 1 86 ? -10.007 2.035 24.969 1.00 93.38 86 GLN A CA 1
ATOM 668 C C . GLN A 1 86 ? -11.399 1.478 24.648 1.00 93.38 86 GLN A C 1
ATOM 670 O O . GLN A 1 86 ? -12.413 2.068 25.030 1.00 93.38 86 GLN A O 1
ATOM 675 N N . HIS A 1 87 ? -11.463 0.312 23.998 1.00 93.62 87 HIS A N 1
ATOM 676 C CA . HIS A 1 87 ? -12.726 -0.352 23.673 1.00 93.62 87 HIS A CA 1
ATOM 677 C C . HIS A 1 87 ? -13.494 -0.790 24.928 1.00 93.62 87 HIS A C 1
ATOM 679 O O . HIS A 1 87 ? -14.707 -0.580 25.007 1.00 93.62 87 HIS A O 1
ATOM 685 N N . SER A 1 88 ? -12.797 -1.305 25.948 1.00 93.00 88 SER A N 1
ATOM 686 C CA . SER A 1 88 ? -13.401 -1.655 27.242 1.00 93.00 88 SER A CA 1
ATOM 687 C C . SER A 1 88 ? -13.944 -0.422 27.965 1.00 93.00 88 SER A C 1
ATOM 689 O O . SER A 1 88 ? -15.093 -0.424 28.405 1.00 93.00 88 SER A O 1
ATOM 691 N N . ALA A 1 89 ? -13.165 0.663 28.032 1.00 92.62 89 ALA A N 1
ATOM 692 C CA . ALA A 1 89 ? -13.590 1.909 28.667 1.00 92.62 89 ALA A CA 1
ATOM 693 C C . ALA A 1 89 ? -14.833 2.508 27.985 1.00 92.62 89 ALA A C 1
ATOM 695 O O . ALA A 1 89 ? -15.774 2.934 28.661 1.00 92.62 89 ALA A O 1
ATOM 696 N N . PHE A 1 90 ? -14.882 2.485 26.648 1.00 92.19 90 PHE A N 1
ATOM 697 C CA . PHE A 1 90 ? -16.076 2.873 25.898 1.00 92.19 90 PHE A CA 1
ATOM 698 C C . PHE A 1 90 ? -17.260 1.945 26.204 1.00 92.19 90 PHE A C 1
ATOM 700 O O . PHE A 1 90 ? -18.357 2.417 26.511 1.00 92.19 90 PHE A O 1
ATOM 707 N N . SER A 1 91 ? -17.038 0.630 26.190 1.00 89.62 91 SER A N 1
ATOM 708 C CA . SER A 1 91 ? -18.078 -0.374 26.432 1.00 89.62 91 SER A CA 1
ATOM 709 C C . SER A 1 91 ? -18.707 -0.281 27.825 1.00 89.62 91 SER A C 1
ATOM 711 O O . SER A 1 91 ? -19.895 -0.578 27.985 1.00 89.62 91 SER A O 1
ATOM 713 N N . GLU A 1 92 ? -17.938 0.148 28.824 1.00 90.94 92 GLU A N 1
ATOM 714 C CA . GLU A 1 92 ? -18.412 0.396 30.186 1.00 90.94 92 GLU A CA 1
ATOM 715 C C . GLU A 1 92 ? -19.252 1.679 30.287 1.00 90.94 92 GLU A C 1
ATOM 717 O O . GLU A 1 92 ? -20.273 1.697 30.979 1.00 90.94 92 GLU A O 1
ATOM 722 N N . GLN A 1 93 ? -18.866 2.740 29.571 1.00 88.44 93 GLN A N 1
ATOM 723 C CA . GLN A 1 93 ? -19.482 4.070 29.676 1.00 88.44 93 GLN A CA 1
ATOM 724 C C . GLN A 1 93 ? -20.613 4.331 28.670 1.00 88.44 93 GLN A C 1
ATOM 726 O O . GLN A 1 93 ? -21.418 5.241 28.879 1.00 88.44 93 GLN A O 1
ATOM 731 N N . GLN A 1 94 ? -20.729 3.535 27.601 1.00 83.19 94 GLN A N 1
ATOM 732 C CA . GLN A 1 94 ? -21.716 3.741 26.528 1.00 83.19 94 GLN A CA 1
ATOM 733 C C . GLN A 1 94 ? -23.178 3.730 27.009 1.00 83.19 94 GLN A C 1
ATOM 735 O O . GLN A 1 94 ? -24.056 4.277 26.342 1.00 83.19 94 GLN A O 1
ATOM 740 N N . LYS A 1 95 ? -23.468 3.135 28.175 1.00 80.62 95 LYS A N 1
ATOM 741 C CA . LYS A 1 95 ? -24.809 3.092 28.784 1.00 80.62 95 LYS A CA 1
ATOM 742 C C . LYS A 1 95 ? -25.142 4.415 29.484 1.00 80.62 95 LYS A C 1
ATOM 744 O O . LYS A 1 95 ? -25.384 4.449 30.689 1.00 80.62 95 LYS A O 1
ATOM 749 N N . CYS A 1 96 ? -25.162 5.507 28.727 1.00 86.75 96 CYS A N 1
ATOM 750 C CA . CYS A 1 96 ? -25.478 6.839 29.231 1.00 86.75 96 CYS A CA 1
ATOM 751 C C . CYS A 1 96 ? -26.834 7.318 28.699 1.00 86.75 96 CYS A C 1
ATOM 753 O O . CYS A 1 96 ? -27.028 7.435 27.493 1.00 86.75 96 CYS A O 1
ATOM 755 N N . LEU A 1 97 ? -27.759 7.655 29.606 1.00 87.31 97 LEU A N 1
ATOM 756 C CA . LEU A 1 97 ? -29.107 8.140 29.268 1.00 87.31 97 LEU A CA 1
ATOM 757 C C . LEU A 1 97 ? -29.090 9.433 28.430 1.00 87.31 97 LEU A C 1
ATOM 759 O O . LEU A 1 97 ? -30.038 9.719 27.705 1.00 87.31 97 LEU A O 1
ATOM 763 N N . PHE A 1 98 ? -28.017 10.215 28.542 1.00 89.75 98 PHE A N 1
ATOM 764 C CA . PHE A 1 98 ? -27.872 11.516 27.890 1.00 89.75 98 PHE A CA 1
ATOM 765 C C . PHE A 1 98 ? -27.195 11.440 26.516 1.00 89.75 98 PHE A C 1
ATOM 767 O O . PHE A 1 98 ? -27.031 12.471 25.866 1.00 89.75 98 PHE A O 1
ATOM 774 N N . ILE A 1 99 ? -26.788 10.247 26.072 1.00 86.56 99 ILE A N 1
ATOM 775 C CA . ILE A 1 99 ? -26.118 10.043 24.787 1.00 86.56 99 ILE A CA 1
ATOM 776 C C . ILE A 1 99 ? -27.074 9.339 23.829 1.00 86.56 99 ILE A C 1
ATOM 778 O O . ILE A 1 99 ? -27.649 8.299 24.139 1.00 86.56 99 ILE A O 1
ATOM 782 N N . HIS A 1 100 ? -27.243 9.916 22.642 1.00 88.19 100 HIS A N 1
ATOM 783 C CA . HIS A 1 100 ? -28.102 9.345 21.613 1.00 88.19 100 HIS A CA 1
ATOM 784 C C . HIS A 1 100 ? -27.454 8.098 20.988 1.00 88.19 100 HIS A C 1
ATOM 786 O O . HIS A 1 100 ? -26.264 8.109 20.663 1.00 88.19 100 HIS A O 1
ATOM 792 N N . SER A 1 101 ? -28.243 7.045 20.764 1.00 84.38 101 SER A N 1
ATOM 793 C CA . SER A 1 101 ? -27.772 5.734 20.286 1.00 84.38 101 SER A CA 1
ATOM 794 C C . SER A 1 101 ? -27.021 5.789 18.954 1.00 84.38 101 SER A C 1
ATOM 796 O O . SER A 1 101 ? -26.066 5.045 18.754 1.00 84.38 101 SER A O 1
ATOM 798 N N . ASP A 1 102 ? -27.406 6.697 18.058 1.00 88.94 102 ASP A N 1
ATOM 799 C CA . ASP A 1 102 ? -26.773 6.837 16.738 1.00 88.94 102 ASP A CA 1
ATOM 800 C C . ASP A 1 102 ? -25.283 7.198 16.832 1.00 88.94 102 ASP A C 1
ATOM 802 O O . ASP A 1 102 ? -24.481 6.781 15.995 1.00 88.94 102 ASP A O 1
ATOM 806 N N . TRP A 1 103 ? -24.889 7.945 17.868 1.00 89.31 103 TRP A N 1
ATOM 807 C CA . TRP A 1 103 ? -23.482 8.261 18.109 1.00 89.31 103 TRP A CA 1
ATOM 808 C C . TRP A 1 103 ? -22.706 7.041 18.600 1.00 89.31 103 TRP A C 1
ATOM 810 O O . TRP A 1 103 ? -21.557 6.871 18.199 1.00 89.31 103 TRP A O 1
ATOM 820 N N . LEU A 1 104 ? -23.336 6.161 19.385 1.00 89.75 104 LEU A N 1
ATOM 821 C CA . LEU A 1 104 ? -22.704 4.931 19.867 1.00 89.75 104 LEU A CA 1
ATOM 822 C C . LEU A 1 104 ? -22.311 4.021 18.701 1.00 89.75 104 LEU A C 1
ATOM 824 O O . LEU A 1 104 ? -21.182 3.546 18.655 1.00 89.75 104 LEU A O 1
ATOM 828 N N . GLY A 1 105 ? -23.199 3.853 17.715 1.00 88.31 105 GLY A N 1
ATOM 829 C CA . GLY A 1 105 ? -22.911 3.038 16.531 1.00 88.31 105 GLY A CA 1
ATOM 830 C C . GLY A 1 105 ? -21.746 3.578 15.693 1.00 88.31 105 GLY A C 1
ATOM 831 O O . GLY A 1 105 ? -20.929 2.805 15.200 1.00 88.31 105 GLY A O 1
ATOM 832 N N . ARG A 1 106 ? -21.627 4.908 15.560 1.00 92.56 106 ARG A N 1
ATOM 833 C CA . ARG A 1 106 ? -20.510 5.539 14.833 1.00 92.56 106 ARG A CA 1
ATOM 834 C C . ARG A 1 106 ? -19.180 5.396 15.570 1.00 92.56 106 ARG A C 1
ATOM 836 O O . ARG A 1 106 ? -18.162 5.175 14.920 1.00 92.56 106 ARG A O 1
ATOM 843 N N . ILE A 1 107 ? -19.191 5.529 16.896 1.00 91.44 107 ILE A N 1
ATOM 844 C CA . ILE A 1 107 ? -17.991 5.353 17.721 1.00 91.44 107 ILE A CA 1
ATOM 845 C C . ILE A 1 107 ? -17.537 3.893 17.663 1.00 91.44 107 ILE A C 1
ATOM 847 O O . ILE A 1 107 ? -16.375 3.640 17.351 1.00 91.44 107 ILE A O 1
ATOM 851 N N . GLU A 1 108 ? -18.454 2.941 17.847 1.00 91.25 108 GLU A N 1
ATOM 852 C CA . GLU A 1 108 ? -18.143 1.512 17.755 1.00 91.25 108 GLU A CA 1
ATOM 853 C C . GLU A 1 108 ? -17.555 1.151 16.384 1.00 91.25 108 GLU A C 1
ATOM 855 O O . GLU A 1 108 ? -16.509 0.515 16.318 1.00 91.25 108 GLU A O 1
ATOM 860 N N . ALA A 1 109 ? -18.155 1.627 15.285 1.00 92.88 109 ALA A N 1
ATOM 861 C CA . ALA A 1 109 ? -17.619 1.402 13.942 1.00 92.88 109 ALA A CA 1
ATOM 862 C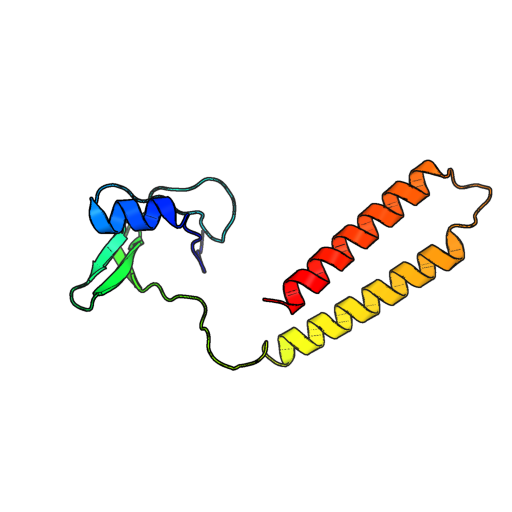 C . ALA A 1 109 ? -16.185 1.938 13.789 1.00 92.88 109 ALA A C 1
ATOM 864 O O . ALA A 1 109 ? -15.317 1.235 13.279 1.00 92.88 109 ALA A O 1
ATOM 865 N N . SER A 1 110 ? -15.910 3.144 14.300 1.00 93.00 110 SER A N 1
ATOM 866 C CA . SER A 1 110 ? -14.562 3.721 14.238 1.00 93.00 110 SER A CA 1
ATOM 867 C C . SER A 1 110 ? -13.525 2.929 15.044 1.00 93.00 110 SER A C 1
ATOM 869 O O . SER A 1 110 ? -12.385 2.795 14.605 1.00 93.00 110 SER A O 1
ATOM 871 N N . LEU A 1 111 ? -13.914 2.353 16.189 1.00 92.62 111 LEU A N 1
ATOM 872 C CA . LEU A 1 111 ? -13.038 1.488 16.981 1.00 92.62 111 LEU A CA 1
ATOM 873 C C . LEU A 1 111 ? -12.793 0.153 16.268 1.00 92.62 111 LEU A C 1
ATOM 875 O O . LEU A 1 111 ? -11.657 -0.320 16.232 1.00 92.62 111 LEU A O 1
ATOM 879 N N . GLN A 1 112 ? -13.824 -0.434 15.658 1.00 92.12 112 GLN A N 1
ATOM 880 C CA . GLN A 1 112 ? -13.696 -1.676 14.891 1.00 92.12 112 GLN A CA 1
ATOM 881 C C . GLN A 1 112 ? -12.776 -1.516 13.675 1.00 92.12 112 GLN A C 1
ATOM 883 O O . GLN A 1 112 ? -11.954 -2.400 13.422 1.00 92.12 112 GLN A O 1
ATOM 888 N N . ASP A 1 113 ? -12.857 -0.387 12.965 1.00 93.94 113 ASP A N 1
ATOM 889 C CA . ASP A 1 113 ? -11.993 -0.090 11.815 1.00 93.94 113 ASP A CA 1
ATOM 890 C C . ASP A 1 113 ? -10.508 -0.066 12.208 1.00 93.94 113 ASP A C 1
ATOM 892 O O . ASP A 1 113 ? -9.670 -0.648 11.515 1.00 93.94 113 ASP A O 1
ATOM 896 N N . VAL A 1 114 ? -10.177 0.554 13.346 1.00 93.44 114 VAL A N 1
ATOM 897 C CA . VAL A 1 114 ? -8.805 0.577 13.886 1.00 93.44 114 VAL A CA 1
ATOM 898 C C . VAL A 1 114 ? -8.343 -0.839 14.238 1.00 93.44 114 VAL A C 1
ATOM 900 O O . VAL A 1 114 ? -7.263 -1.256 13.823 1.00 93.44 114 VAL A O 1
ATOM 903 N N . GLY A 1 115 ? -9.181 -1.620 14.927 1.00 90.75 115 GLY A N 1
ATOM 904 C CA . GLY A 1 115 ? -8.858 -3.004 15.285 1.00 90.75 115 GLY A CA 1
ATOM 905 C C . GLY A 1 115 ? -8.649 -3.906 14.061 1.00 90.75 115 GLY A C 1
ATOM 906 O O . GLY A 1 115 ? -7.785 -4.782 14.064 1.00 90.75 115 GLY A O 1
ATOM 907 N N . ALA A 1 116 ? -9.402 -3.686 12.978 1.00 91.81 116 ALA A N 1
ATOM 908 C CA . ALA A 1 116 ? -9.204 -4.398 11.718 1.00 91.81 116 ALA A CA 1
ATOM 909 C C . ALA A 1 116 ? -7.851 -4.0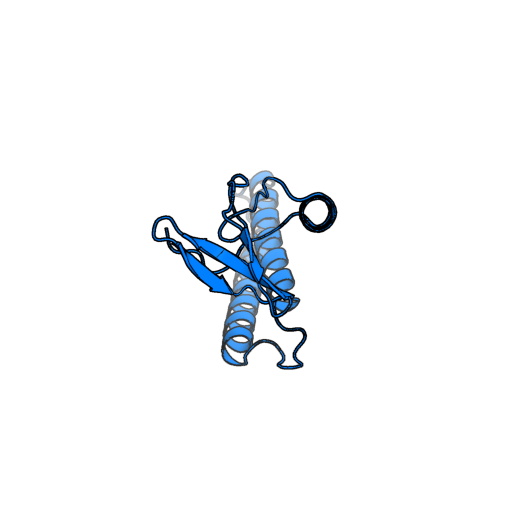60 11.068 1.00 91.81 116 ALA A C 1
ATOM 911 O O . ALA A 1 116 ? -7.171 -4.967 10.587 1.00 91.81 116 ALA A O 1
ATOM 912 N N . GLN A 1 117 ? -7.435 -2.790 11.103 1.00 90.25 117 GLN A N 1
ATOM 913 C CA . GLN A 1 117 ? -6.140 -2.351 10.572 1.00 90.25 117 GLN A CA 1
ATOM 914 C C . GLN A 1 117 ? -4.960 -2.907 11.379 1.00 90.25 117 GLN A C 1
ATOM 916 O O . GLN A 1 117 ? -3.992 -3.378 10.783 1.00 90.25 117 GLN A O 1
ATOM 921 N N . ILE A 1 118 ? -5.054 -2.928 12.715 1.00 90.06 118 ILE A N 1
ATOM 922 C CA . ILE A 1 118 ? -4.027 -3.524 13.589 1.00 90.06 118 ILE A CA 1
ATOM 923 C C . ILE A 1 118 ? -3.856 -5.015 13.268 1.00 90.06 118 ILE A C 1
ATOM 925 O O . ILE A 1 118 ? -2.739 -5.478 13.035 1.00 90.06 118 ILE A O 1
ATOM 929 N N . ARG A 1 119 ? -4.963 -5.766 13.160 1.00 87.38 119 ARG A N 1
ATOM 930 C CA . ARG A 1 119 ? -4.927 -7.193 12.792 1.00 87.38 119 ARG A CA 1
ATOM 931 C C . ARG A 1 119 ? -4.361 -7.433 11.394 1.00 87.38 119 ARG A C 1
ATOM 933 O O . ARG A 1 119 ? -3.659 -8.417 11.190 1.00 87.38 119 ARG A O 1
ATOM 940 N N . GLN A 1 120 ? -4.652 -6.553 10.436 1.00 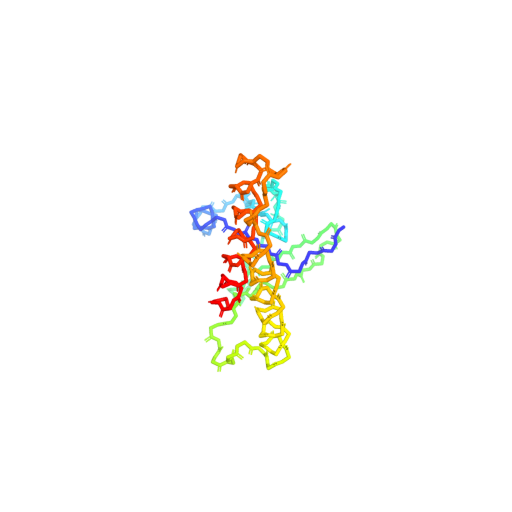86.50 120 GLN A N 1
ATOM 941 C CA . GLN A 1 120 ? -4.071 -6.636 9.096 1.00 86.50 120 GLN A CA 1
ATOM 942 C C . GLN A 1 120 ? -2.552 -6.422 9.136 1.00 86.50 120 GLN A C 1
ATOM 944 O O . GLN A 1 120 ? -1.825 -7.162 8.483 1.00 86.50 120 GLN A O 1
ATOM 949 N N . ALA A 1 121 ? -2.067 -5.462 9.928 1.00 84.50 121 ALA A N 1
ATOM 950 C CA . ALA A 1 121 ? -0.637 -5.210 10.088 1.00 84.50 121 ALA A CA 1
ATOM 951 C C . ALA A 1 121 ? 0.108 -6.390 10.739 1.00 84.50 121 ALA A C 1
ATOM 953 O O . ALA A 1 121 ? 1.257 -6.631 10.393 1.00 84.50 121 ALA A O 1
ATOM 954 N N . GLN A 1 122 ? -0.548 -7.159 11.618 1.00 80.12 122 GLN A N 1
ATOM 955 C CA . GLN A 1 122 ? 0.024 -8.369 12.235 1.00 80.12 122 GLN A CA 1
ATOM 956 C C . GLN A 1 122 ? 0.196 -9.542 11.253 1.00 80.12 122 GLN A C 1
ATOM 958 O O . GLN A 1 122 ? 0.925 -10.486 11.554 1.00 80.12 122 GLN A O 1
ATOM 963 N N . GLN A 1 123 ? -0.520 -9.527 10.124 1.00 72.50 123 GLN A N 1
ATOM 964 C CA . GLN A 1 123 ? -0.508 -10.595 9.115 1.00 72.50 123 GLN A CA 1
ATOM 965 C C . GLN A 1 123 ? 0.438 -10.312 7.937 1.00 72.50 123 GLN A C 1
ATOM 967 O O . GLN A 1 123 ? 0.603 -11.190 7.086 1.00 72.50 123 GLN A O 1
ATOM 972 N N . CYS A 1 124 ? 1.009 -9.107 7.874 1.00 58.91 124 CYS A N 1
ATOM 973 C CA . CYS A 1 124 ? 1.996 -8.686 6.879 1.00 58.91 124 CYS A CA 1
ATOM 974 C C . CYS A 1 124 ? 3.409 -9.121 7.282 1.00 58.91 124 CYS A C 1
ATOM 976 O O . CYS A 1 124 ? 4.164 -9.499 6.360 1.00 58.91 124 CYS A O 1
#

Secondary structure (DSSP, 8-state):
---S-EE--HHHHHHHHHH-S-EEEEETT-SSPEEEEEEE-TTS-EEEE-TT--EEE--PPP--S--S-HHHHHHHHHHHHHHHHHHHHHHHH---TTS-HHHHHHHHHHHHHHHHHHHHHHT-